Protein AF-A0A357N7A7-F1 (afdb_monomer_lite)

Radius of gyration: 13.44 Å; chains: 1; bounding box: 35×24×34 Å

Sequence (97 aa):
MLGEVYASKKPVGFEQLDVTPIVSRYLPVGLSRAQVLAAFKGIDSAHVVEQASGALIVRDDRGRAMFDPDARSILMTFRFDGAGMLTGVQAIHMKNQ

Secondary structure (DSSP, 8-state):
-HHHHHHSPPP-TT-EEE-HHHHHHHS-TT-BHHHHHHTTTT-TTEEEEEE-SSEEEEEEEE--STT-TT-EEEEEEEEE-TTSBEEEEEEEEEE--

Structure (mmCIF, N/CA/C/O backbone):
data_AF-A0A357N7A7-F1
#
_entry.id   AF-A0A357N7A7-F1
#
loop_
_atom_site.group_PDB
_atom_site.id
_atom_site.type_symbol
_atom_site.label_atom_id
_atom_site.label_alt_id
_atom_site.label_comp_id
_atom_site.label_asym_id
_atom_site.label_entity_id
_atom_site.label_seq_id
_atom_site.pdbx_PDB_ins_code
_atom_site.Cartn_x
_atom_site.Cartn_y
_atom_site.Cartn_z
_atom_site.occupancy
_atom_site.B_iso_or_equiv
_atom_site.auth_seq_id
_atom_site.auth_comp_id
_atom_site.auth_asym_id
_atom_site.auth_atom_id
_atom_site.pdbx_PDB_model_num
ATOM 1 N N . MET A 1 1 ? -1.956 -8.596 -5.042 1.00 92.44 1 MET A N 1
ATOM 2 C CA . MET A 1 1 ? -1.857 -7.121 -4.982 1.00 92.44 1 MET A CA 1
ATOM 3 C C . MET A 1 1 ? -0.602 -6.578 -5.671 1.00 92.44 1 MET A C 1
ATOM 5 O O . MET A 1 1 ? -0.731 -6.145 -6.803 1.00 92.44 1 MET A O 1
ATOM 9 N N . LEU A 1 2 ? 0.599 -6.613 -5.068 1.00 90.69 2 LEU A N 1
ATOM 10 C CA . LEU A 1 2 ? 1.797 -5.953 -5.640 1.00 90.69 2 LEU A CA 1
ATOM 11 C C . LEU A 1 2 ? 2.158 -6.437 -7.052 1.00 90.69 2 LEU A C 1
ATOM 13 O O . LEU A 1 2 ? 2.506 -5.635 -7.912 1.00 90.69 2 LEU A O 1
ATOM 17 N N . GLY A 1 3 ? 1.994 -7.736 -7.326 1.00 88.88 3 GLY A N 1
ATOM 18 C CA . GLY A 1 3 ? 2.176 -8.287 -8.672 1.00 88.88 3 GLY A CA 1
ATOM 19 C C . GLY A 1 3 ? 1.290 -7.629 -9.738 1.00 88.88 3 GLY A C 1
ATOM 20 O O . GLY A 1 3 ? 1.766 -7.387 -10.840 1.00 88.88 3 GLY A O 1
ATOM 21 N N . GLU A 1 4 ? 0.046 -7.272 -9.401 1.00 91.56 4 GLU A N 1
ATOM 22 C CA . GLU A 1 4 ? -0.865 -6.558 -10.308 1.00 91.56 4 GLU A CA 1
ATOM 23 C C . GLU A 1 4 ? -0.417 -5.110 -10.524 1.00 91.56 4 GLU A C 1
ATOM 25 O O . GLU A 1 4 ? -0.420 -4.630 -11.653 1.00 91.56 4 GLU A O 1
ATOM 30 N N . VAL A 1 5 ? 0.045 -4.432 -9.467 1.00 90.44 5 VAL A N 1
ATOM 31 C CA . VAL A 1 5 ? 0.595 -3.072 -9.583 1.00 90.44 5 VAL A CA 1
ATOM 32 C C . VAL A 1 5 ? 1.798 -3.059 -10.530 1.00 90.44 5 VAL A C 1
ATOM 34 O O . VAL A 1 5 ? 1.854 -2.232 -11.436 1.00 90.44 5 VAL A O 1
ATOM 37 N N . TYR A 1 6 ? 2.724 -4.011 -10.399 1.00 89.25 6 TYR A N 1
ATOM 38 C CA . TYR A 1 6 ? 3.876 -4.108 -11.302 1.00 89.25 6 TYR A CA 1
ATOM 39 C C . TYR A 1 6 ? 3.537 -4.580 -12.720 1.00 89.25 6 TYR A C 1
ATOM 41 O O . TYR A 1 6 ? 4.296 -4.287 -13.644 1.00 89.25 6 TYR A O 1
ATOM 49 N N . ALA A 1 7 ? 2.440 -5.319 -12.900 1.00 89.06 7 ALA A N 1
ATOM 50 C CA . ALA A 1 7 ? 1.936 -5.703 -14.218 1.00 89.06 7 ALA A CA 1
ATOM 51 C C . ALA A 1 7 ? 1.150 -4.572 -14.907 1.00 89.06 7 ALA A C 1
ATOM 53 O O . ALA A 1 7 ? 0.889 -4.655 -16.105 1.00 89.06 7 ALA A O 1
ATOM 54 N N . SER A 1 8 ? 0.774 -3.526 -14.162 1.00 88.75 8 SER A N 1
ATOM 55 C CA . SER A 1 8 ? 0.097 -2.340 -14.687 1.00 88.75 8 SER A CA 1
ATOM 56 C C . SER A 1 8 ? 1.055 -1.414 -15.460 1.00 88.75 8 SER A C 1
ATOM 58 O O . SER A 1 8 ? 2.167 -1.801 -15.834 1.00 88.75 8 SER A O 1
ATOM 60 N N . LYS A 1 9 ? 0.625 -0.173 -15.732 1.00 87.94 9 LYS A N 1
ATOM 61 C CA . LYS A 1 9 ? 1.450 0.822 -16.425 1.00 87.94 9 LYS A CA 1
A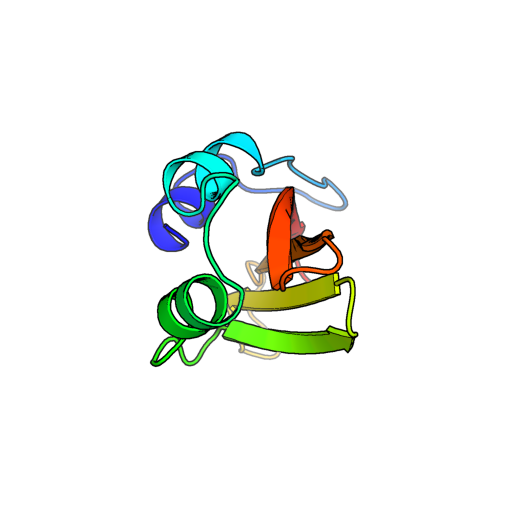TOM 62 C C . LYS A 1 9 ? 2.778 1.017 -15.676 1.00 87.94 9 LYS A C 1
ATOM 64 O O . LYS A 1 9 ? 2.813 1.185 -14.457 1.00 87.94 9 LYS A O 1
ATOM 69 N N . LYS A 1 10 ? 3.878 0.983 -16.431 1.00 87.44 10 LYS A N 1
ATOM 70 C CA . LYS A 1 10 ? 5.233 1.195 -15.915 1.00 87.44 10 LYS A CA 1
ATOM 71 C C . LYS A 1 10 ? 5.547 2.696 -15.907 1.00 87.44 10 LYS A C 1
ATOM 73 O O . LYS A 1 10 ? 5.382 3.317 -16.958 1.00 87.44 10 LYS A O 1
ATOM 78 N N . PRO A 1 11 ? 6.011 3.263 -14.782 1.00 87.19 11 PRO A N 1
ATOM 79 C CA . PRO A 1 11 ? 6.441 4.655 -14.736 1.00 87.19 11 PRO A CA 1
ATOM 80 C C . PRO A 1 11 ? 7.713 4.843 -15.572 1.00 87.19 11 PRO A C 1
ATOM 82 O O . PRO A 1 11 ? 8.613 3.994 -15.547 1.00 87.19 11 PRO A O 1
ATOM 85 N N . VAL A 1 12 ? 7.796 5.954 -16.307 1.00 86.06 12 VAL A N 1
ATOM 86 C CA . VAL A 1 12 ? 8.973 6.344 -17.104 1.00 86.06 12 VAL A CA 1
ATOM 87 C C . VAL A 1 12 ? 9.582 7.658 -16.612 1.00 86.06 12 VAL A C 1
ATOM 89 O O . VAL A 1 12 ? 8.877 8.608 -16.288 1.00 86.06 12 VAL A O 1
ATOM 92 N N . GLY A 1 13 ? 10.916 7.729 -16.567 1.00 85.00 13 GLY A N 1
ATOM 93 C CA . GLY A 1 13 ? 11.630 8.915 -16.083 1.00 85.00 13 GLY A CA 1
ATOM 94 C C . GLY A 1 13 ? 11.250 9.268 -14.640 1.00 85.00 13 GLY A C 1
ATOM 95 O O . GLY A 1 13 ? 11.502 8.478 -13.736 1.00 85.00 13 GLY A O 1
ATOM 96 N N . PHE A 1 14 ? 10.641 10.443 -14.452 1.00 83.00 14 PHE A N 1
ATOM 97 C CA . PHE A 1 14 ? 10.171 10.968 -13.160 1.00 83.00 14 PHE A CA 1
ATOM 98 C C . PHE A 1 14 ? 8.657 10.794 -12.946 1.00 83.00 14 PHE A C 1
ATOM 100 O O . PHE A 1 14 ? 8.081 11.406 -12.047 1.00 83.00 14 PHE A O 1
ATOM 107 N N . GLU A 1 15 ? 7.989 10.008 -13.793 1.00 90.69 15 GLU A N 1
ATOM 108 C CA . GLU A 1 15 ? 6.550 9.786 -13.686 1.00 90.69 15 GLU A CA 1
ATOM 109 C C . GLU A 1 15 ? 6.198 9.088 -12.364 1.00 90.69 15 GLU A C 1
ATOM 111 O O . GLU A 1 15 ? 6.817 8.097 -11.965 1.00 90.69 15 GLU A O 1
ATOM 116 N N . GLN A 1 16 ? 5.161 9.605 -11.709 1.00 92.38 16 GLN A N 1
ATOM 117 C CA . GLN A 1 16 ? 4.521 8.989 -10.558 1.00 92.38 16 GLN A CA 1
ATOM 118 C C . GLN A 1 16 ? 3.130 8.535 -10.976 1.00 92.38 16 GLN A C 1
ATOM 120 O O . GLN A 1 16 ? 2.289 9.350 -11.358 1.00 92.38 16 GLN A O 1
ATOM 125 N N . LEU A 1 17 ? 2.895 7.229 -10.929 1.00 94.69 17 LEU A N 1
ATOM 126 C CA . LEU A 1 17 ? 1.613 6.649 -11.302 1.00 94.69 17 LEU A CA 1
ATOM 127 C C . LEU A 1 17 ? 0.774 6.400 -10.058 1.00 94.69 17 LEU A C 1
ATOM 129 O O . LEU A 1 17 ? 1.198 5.668 -9.163 1.00 94.69 17 LEU A O 1
ATOM 133 N N . ASP A 1 18 ? -0.425 6.979 -10.028 1.00 95.38 18 ASP A N 1
ATOM 134 C CA . ASP A 1 18 ? -1.408 6.658 -9.002 1.00 95.38 18 ASP A CA 1
ATOM 135 C C . ASP A 1 18 ? -1.924 5.229 -9.210 1.00 95.38 18 ASP A C 1
ATOM 137 O O . ASP A 1 18 ? -2.584 4.904 -10.199 1.00 95.38 18 ASP A O 1
ATOM 141 N N . VAL A 1 19 ? -1.595 4.367 -8.255 1.00 95.94 19 VAL A N 1
ATOM 142 C CA . VAL A 1 19 ? -2.005 2.960 -8.211 1.00 95.94 19 VAL A CA 1
ATOM 143 C C . VAL A 1 19 ? -2.899 2.683 -7.003 1.00 95.94 19 VAL A C 1
ATOM 145 O O . VAL A 1 19 ? -3.206 1.526 -6.699 1.00 95.94 19 VAL A O 1
ATOM 148 N N . THR A 1 20 ? -3.383 3.743 -6.346 1.00 96.00 20 THR A N 1
ATOM 149 C CA . THR A 1 20 ? -4.366 3.686 -5.259 1.00 96.00 20 THR A CA 1
ATOM 150 C C . THR A 1 20 ? -5.580 2.832 -5.621 1.00 96.00 20 THR A C 1
ATOM 152 O O . THR A 1 20 ? -5.936 1.991 -4.796 1.00 96.00 20 THR A O 1
ATOM 155 N N . PRO A 1 21 ? -6.178 2.925 -6.833 1.00 95.50 21 PRO A N 1
ATOM 156 C CA . PRO A 1 21 ? -7.330 2.092 -7.194 1.00 95.50 21 PRO A CA 1
ATOM 157 C C . PRO A 1 21 ? -7.034 0.586 -7.203 1.00 95.50 21 PRO A C 1
ATOM 159 O O . PRO A 1 21 ? -7.938 -0.234 -7.052 1.00 95.50 21 PRO A O 1
ATOM 162 N N . ILE A 1 22 ? -5.775 0.185 -7.401 1.00 95.56 22 ILE A N 1
ATOM 163 C CA . ILE A 1 22 ? -5.385 -1.225 -7.323 1.00 95.56 22 ILE A CA 1
ATOM 164 C C . ILE A 1 22 ? -5.263 -1.628 -5.859 1.00 95.56 22 ILE A C 1
ATOM 166 O O . ILE A 1 22 ? -5.888 -2.600 -5.450 1.00 95.56 22 ILE A O 1
ATOM 170 N N . VAL A 1 23 ? -4.512 -0.869 -5.062 1.00 95.31 23 VAL A N 1
ATOM 171 C CA . VAL A 1 23 ? -4.253 -1.199 -3.652 1.00 95.31 23 VAL A CA 1
ATOM 172 C C . VAL A 1 23 ? -5.541 -1.194 -2.826 1.00 95.31 23 VAL A C 1
ATOM 174 O O . VAL A 1 23 ? -5.773 -2.132 -2.068 1.00 95.31 23 VAL A O 1
ATOM 177 N N . SER A 1 24 ? 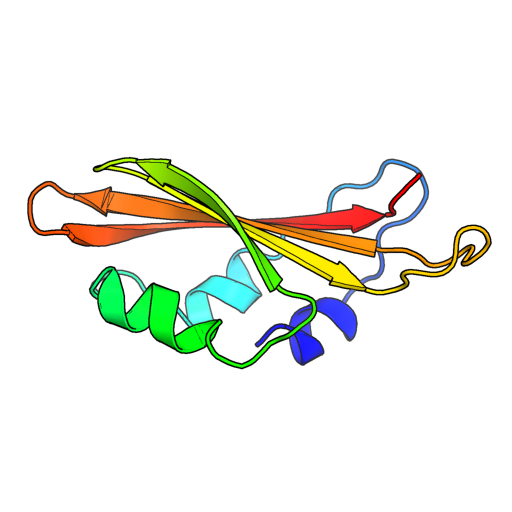-6.424 -0.210 -3.019 1.00 94.81 24 SER A N 1
ATOM 178 C CA . SER A 1 24 ? -7.675 -0.079 -2.257 1.00 94.81 24 SER A CA 1
ATOM 179 C C . SER A 1 24 ? -8.675 -1.216 -2.493 1.00 94.81 24 SER A C 1
ATOM 181 O O . SER A 1 24 ? -9.504 -1.479 -1.627 1.00 94.81 24 SER A O 1
ATOM 183 N N . ARG A 1 25 ? -8.584 -1.939 -3.620 1.00 95.44 25 ARG A N 1
ATOM 184 C CA . ARG A 1 25 ? -9.399 -3.142 -3.878 1.00 95.44 25 ARG A CA 1
ATOM 185 C C . ARG A 1 25 ? -8.986 -4.334 -3.016 1.00 95.44 25 ARG A C 1
ATOM 187 O O . ARG A 1 25 ? -9.833 -5.147 -2.667 1.00 95.44 25 ARG A O 1
ATOM 194 N N . TYR A 1 26 ? -7.701 -4.440 -2.678 1.00 94.81 26 TYR A N 1
ATOM 195 C CA . TYR A 1 26 ? -7.177 -5.507 -1.816 1.00 94.81 26 TYR A CA 1
ATOM 196 C C . TYR A 1 26 ? -7.154 -5.105 -0.341 1.00 94.81 26 TYR A C 1
ATOM 198 O O . TYR A 1 26 ? -7.301 -5.957 0.530 1.00 94.81 26 TYR A O 1
ATOM 206 N N . LEU A 1 27 ? -6.956 -3.815 -0.071 1.00 95.75 27 LEU A N 1
ATOM 207 C CA . LEU A 1 27 ? -6.898 -3.230 1.262 1.00 95.75 27 LEU A CA 1
ATOM 208 C C . LEU A 1 27 ? -7.962 -2.128 1.384 1.00 95.75 27 LEU A C 1
ATOM 210 O O . LEU A 1 27 ? -7.622 -0.942 1.362 1.00 95.75 27 LEU A O 1
ATOM 214 N N . PRO A 1 28 ? -9.253 -2.497 1.456 1.00 95.12 28 PRO A N 1
ATOM 215 C CA . PRO A 1 28 ? -10.334 -1.530 1.574 1.00 95.12 28 PRO A CA 1
ATOM 216 C C . PRO A 1 28 ? -10.338 -0.839 2.940 1.00 95.12 28 PRO A C 1
ATOM 218 O O . PRO A 1 28 ? -9.818 -1.352 3.934 1.00 95.12 28 PRO A O 1
ATOM 221 N N . VAL A 1 29 ? -10.979 0.329 2.993 1.00 94.50 29 VAL A N 1
ATOM 222 C CA . VAL A 1 29 ? -11.254 1.032 4.253 1.00 94.50 29 VAL A CA 1
ATOM 223 C C . VAL A 1 29 ? -12.026 0.135 5.227 1.00 94.50 29 VAL A C 1
ATOM 225 O O . VAL A 1 29 ? -12.799 -0.730 4.819 1.00 94.50 29 VAL A O 1
ATOM 228 N N . GLY A 1 30 ? -11.803 0.337 6.523 1.00 94.75 30 GLY A N 1
ATOM 229 C CA . GLY A 1 30 ? -12.369 -0.491 7.587 1.00 94.75 30 GLY A CA 1
ATOM 230 C C . GLY A 1 30 ? -11.537 -1.726 7.945 1.00 94.75 30 GLY A C 1
ATOM 231 O O . GLY A 1 30 ? -11.911 -2.450 8.861 1.00 94.75 30 GLY A O 1
ATOM 232 N N . LEU A 1 31 ? -10.398 -1.975 7.291 1.00 96.12 31 LEU A N 1
ATOM 233 C CA . LEU A 1 31 ? -9.440 -2.969 7.783 1.00 96.12 31 LEU A CA 1
ATOM 234 C C . LEU A 1 31 ? -8.690 -2.462 9.017 1.00 96.12 31 LEU A C 1
ATOM 236 O O . LEU A 1 31 ? -8.295 -1.301 9.089 1.00 96.12 31 LEU A O 1
ATOM 240 N N . SER A 1 32 ? -8.418 -3.355 9.964 1.00 95.75 32 SER A N 1
ATOM 241 C CA . SER A 1 32 ? -7.533 -3.049 11.089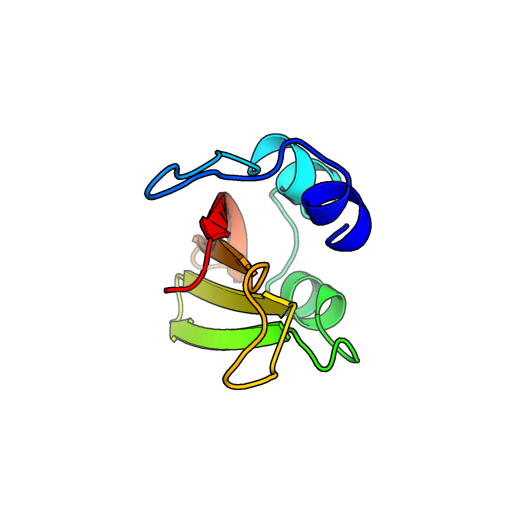 1.00 95.75 32 SER A CA 1
ATOM 242 C C . SER A 1 32 ? -6.076 -2.918 10.638 1.00 95.75 32 SER A C 1
ATOM 244 O O . SER A 1 32 ? -5.627 -3.565 9.685 1.00 95.75 32 SER A O 1
ATOM 246 N N . ARG A 1 33 ? -5.282 -2.153 11.390 1.00 93.56 33 ARG A N 1
ATOM 247 C CA . ARG A 1 33 ? -3.829 -2.052 11.177 1.00 93.56 33 ARG A CA 1
ATOM 248 C C . ARG A 1 33 ? -3.125 -3.411 11.099 1.00 93.56 33 ARG A C 1
ATOM 250 O O . ARG A 1 33 ? -2.236 -3.590 10.271 1.00 93.56 33 ARG A O 1
ATOM 257 N N . ALA A 1 34 ? -3.519 -4.366 11.941 1.00 93.75 34 ALA A N 1
ATOM 258 C CA . ALA A 1 34 ? -2.928 -5.703 11.957 1.00 93.75 34 ALA A CA 1
ATOM 259 C C . ALA A 1 34 ? -3.177 -6.460 10.644 1.00 93.75 34 ALA A C 1
ATOM 261 O O . ALA A 1 34 ? -2.271 -7.121 10.142 1.00 93.75 34 ALA A O 1
ATOM 262 N N . GLN A 1 35 ? -4.369 -6.322 10.058 1.00 94.94 35 GLN A N 1
ATOM 263 C CA . GLN A 1 35 ? -4.692 -6.920 8.759 1.00 94.94 35 GLN A CA 1
ATOM 264 C C . GLN A 1 35 ? -3.895 -6.271 7.625 1.00 94.94 35 GLN A C 1
ATOM 266 O O . GLN A 1 35 ? -3.382 -6.982 6.764 1.00 94.94 35 GLN A O 1
ATOM 271 N N . VAL A 1 36 ? -3.730 -4.943 7.655 1.00 94.31 36 VAL A N 1
ATOM 272 C CA . VAL A 1 36 ? -2.885 -4.233 6.681 1.00 94.31 36 VAL A CA 1
ATOM 273 C C . VAL A 1 36 ? -1.438 -4.719 6.772 1.00 94.31 36 VAL A C 1
ATOM 275 O O . VAL A 1 36 ? -0.850 -5.065 5.755 1.00 94.31 36 VAL A O 1
ATOM 278 N N . LEU A 1 37 ? -0.871 -4.828 7.977 1.00 92.88 37 LEU A N 1
ATOM 279 C CA . LEU A 1 37 ? 0.487 -5.352 8.176 1.00 92.88 37 LEU A CA 1
ATOM 280 C C . LEU A 1 37 ? 0.620 -6.818 7.744 1.00 92.88 37 LEU A C 1
ATOM 282 O O . LEU A 1 37 ? 1.618 -7.194 7.131 1.00 92.88 37 LEU A O 1
ATOM 286 N N . ALA A 1 38 ? -0.386 -7.645 8.031 1.00 93.44 38 ALA A N 1
ATOM 287 C CA . ALA A 1 38 ? -0.395 -9.049 7.636 1.00 93.44 38 ALA A CA 1
ATOM 288 C C . ALA A 1 38 ? -0.331 -9.226 6.112 1.00 93.44 38 ALA A C 1
ATOM 290 O O . ALA A 1 38 ? 0.292 -10.178 5.651 1.00 93.44 38 ALA A O 1
ATOM 291 N N . ALA A 1 39 ? -0.893 -8.294 5.334 1.00 92.31 39 ALA A N 1
ATOM 292 C CA . ALA A 1 39 ? -0.838 -8.329 3.872 1.00 92.31 39 ALA A CA 1
ATOM 293 C C . ALA A 1 39 ? 0.581 -8.173 3.296 1.00 92.31 39 ALA A C 1
ATOM 295 O O . ALA A 1 39 ? 0.818 -8.559 2.153 1.00 92.31 39 ALA A O 1
ATOM 296 N N . PHE A 1 40 ? 1.518 -7.630 4.077 1.00 91.12 40 PHE A N 1
ATOM 297 C CA . PHE A 1 40 ? 2.923 -7.470 3.689 1.00 91.12 40 PHE A CA 1
ATOM 298 C C . PHE A 1 40 ? 3.849 -8.500 4.340 1.00 91.12 40 PHE A C 1
ATOM 300 O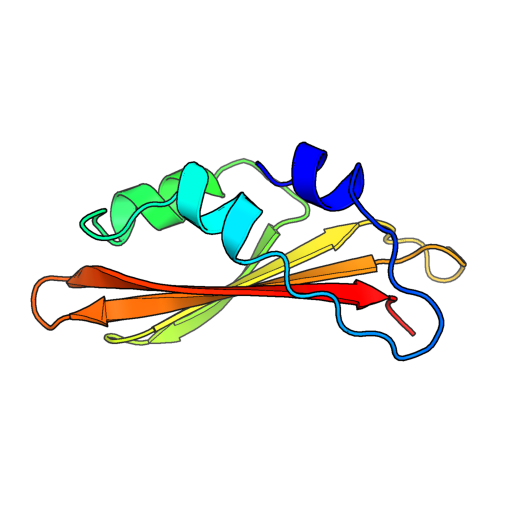 O . PHE A 1 40 ? 5.030 -8.580 4.003 1.00 91.12 40 PHE A O 1
ATOM 307 N N . LYS A 1 41 ? 3.338 -9.311 5.271 1.00 89.19 41 LYS A N 1
ATOM 308 C CA . LYS A 1 41 ? 4.141 -10.318 5.962 1.00 89.19 41 LYS A CA 1
ATOM 309 C C . LYS A 1 41 ? 4.574 -11.407 4.975 1.00 89.19 41 LYS A C 1
ATOM 311 O O . LYS A 1 41 ? 3.735 -12.038 4.342 1.00 89.19 41 LYS A O 1
ATOM 316 N N . GLY A 1 42 ? 5.882 -11.652 4.885 1.00 85.12 42 GLY A N 1
ATOM 317 C CA . GLY A 1 42 ? 6.460 -12.641 3.965 1.00 85.12 42 GLY A CA 1
ATOM 318 C C . GLY A 1 42 ? 6.731 -12.113 2.553 1.00 85.12 42 GLY A C 1
ATOM 319 O O . GLY A 1 42 ? 7.023 -12.904 1.662 1.00 85.12 42 GLY A O 1
ATOM 320 N N . ILE A 1 43 ? 6.630 -10.797 2.339 1.00 88.50 43 ILE A N 1
ATOM 321 C CA . ILE A 1 43 ? 7.067 -10.141 1.105 1.00 88.50 43 ILE A CA 1
ATOM 322 C C . ILE A 1 43 ? 8.433 -9.501 1.364 1.00 88.50 43 ILE A C 1
ATOM 324 O O . ILE A 1 43 ? 8.509 -8.425 1.946 1.00 88.50 43 ILE A O 1
ATOM 328 N N . ASP A 1 44 ? 9.508 -10.147 0.914 1.00 86.81 44 ASP A N 1
ATOM 329 C CA . ASP A 1 44 ? 10.887 -9.718 1.213 1.00 86.81 44 ASP A CA 1
ATOM 330 C C . ASP A 1 44 ? 11.262 -8.350 0.613 1.00 86.81 44 ASP A C 1
ATOM 332 O O . ASP A 1 44 ? 12.159 -7.663 1.105 1.00 86.81 44 ASP A O 1
ATOM 336 N N . SER A 1 45 ? 10.582 -7.942 -0.461 1.00 88.38 45 SER A N 1
ATOM 337 C CA . SER A 1 45 ? 10.761 -6.636 -1.103 1.00 88.38 45 SER A CA 1
ATOM 338 C C . SER A 1 45 ? 10.040 -5.494 -0.381 1.00 88.38 45 SER A C 1
ATOM 340 O O . SER A 1 45 ? 10.393 -4.329 -0.592 1.00 88.38 45 SER A O 1
ATOM 342 N N . ALA A 1 46 ? 9.066 -5.805 0.481 1.00 91.75 46 ALA A N 1
ATOM 343 C CA . ALA A 1 46 ? 8.246 -4.828 1.181 1.00 91.75 46 ALA A CA 1
ATOM 344 C C . ALA A 1 46 ? 8.784 -4.557 2.589 1.00 91.75 46 ALA A C 1
ATOM 346 O O . ALA A 1 46 ? 9.059 -5.468 3.366 1.00 91.75 46 ALA A O 1
ATOM 347 N N . HIS A 1 47 ? 8.893 -3.284 2.947 1.00 91.62 47 HIS A N 1
ATOM 348 C CA . HIS A 1 47 ? 9.360 -2.854 4.257 1.00 91.62 47 HIS A CA 1
ATOM 349 C C . HIS A 1 47 ? 8.573 -1.640 4.749 1.00 91.62 47 HIS A C 1
ATOM 351 O O . HIS A 1 47 ? 8.085 -0.813 3.976 1.00 91.62 47 HIS A O 1
ATOM 357 N N . VAL A 1 48 ? 8.431 -1.547 6.069 1.00 93.75 48 VAL A N 1
ATOM 358 C CA . VAL A 1 48 ? 7.781 -0.409 6.721 1.00 93.75 48 VAL A CA 1
ATOM 359 C C . VAL A 1 48 ? 8.792 0.729 6.808 1.00 93.75 48 VAL A C 1
ATOM 361 O O . VAL A 1 48 ? 9.841 0.577 7.427 1.00 93.75 48 VAL A O 1
ATOM 364 N N . VAL A 1 49 ? 8.473 1.856 6.176 1.00 91.94 49 VAL A N 1
ATOM 365 C CA . VAL A 1 49 ? 9.280 3.084 6.227 1.00 91.94 49 VAL A CA 1
ATOM 366 C C . VAL A 1 49 ? 8.912 3.903 7.459 1.00 91.94 49 VAL A C 1
ATOM 368 O O . VAL A 1 49 ? 9.784 4.439 8.133 1.00 91.94 49 VAL A O 1
ATOM 371 N N . GLU A 1 50 ? 7.618 3.971 7.775 1.00 92.31 50 GLU A N 1
ATOM 372 C CA . GLU A 1 50 ? 7.114 4.724 8.920 1.00 92.31 50 GLU A CA 1
ATOM 373 C C . GLU A 1 50 ? 5.930 4.008 9.570 1.00 92.31 50 GLU A C 1
ATOM 375 O O . GLU A 1 50 ? 5.040 3.488 8.890 1.00 92.31 50 GLU A O 1
ATOM 380 N N . GLN A 1 51 ? 5.900 4.021 10.904 1.00 90.56 51 GLN A N 1
ATOM 381 C CA . GLN A 1 51 ? 4.836 3.428 11.706 1.00 90.56 51 GLN A CA 1
ATOM 382 C C . GLN A 1 51 ? 4.391 4.386 1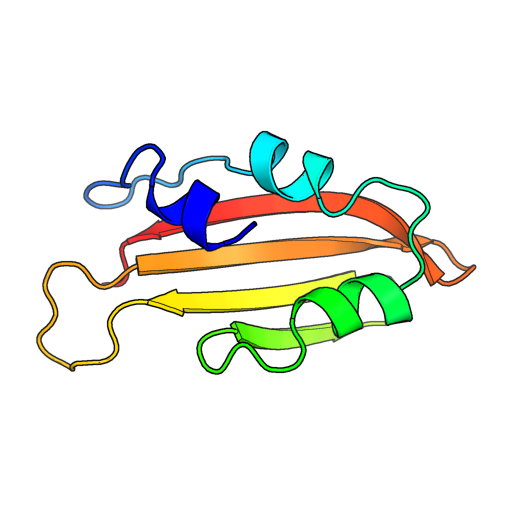2.826 1.00 90.56 51 GLN A C 1
ATOM 384 O O . GLN A 1 51 ? 4.804 4.252 13.973 1.00 90.56 51 GLN A O 1
ATOM 389 N N . ALA A 1 52 ? 3.515 5.338 12.499 1.00 89.19 52 ALA A N 1
ATOM 390 C CA . ALA A 1 52 ? 2.913 6.285 13.446 1.00 89.19 52 ALA A CA 1
ATOM 391 C C . ALA A 1 52 ? 1.499 5.846 13.876 1.00 89.19 52 ALA A C 1
ATOM 393 O O . ALA A 1 52 ? 0.895 4.978 13.248 1.00 89.19 52 ALA A O 1
ATOM 394 N N . SER A 1 53 ? 0.917 6.424 14.932 1.00 83.50 53 SER A N 1
ATOM 395 C CA . SER A 1 53 ? -0.430 6.041 15.404 1.00 83.50 53 SER A CA 1
ATOM 396 C C . SER A 1 53 ? -1.510 6.205 14.324 1.00 83.50 53 SER A C 1
ATOM 398 O O . SER A 1 53 ? -2.289 5.280 14.115 1.00 83.50 53 SER A O 1
ATOM 400 N N . GLY A 1 54 ? -1.490 7.318 13.583 1.00 91.75 54 GLY A N 1
ATOM 401 C CA . GLY A 1 54 ? -2.446 7.619 12.509 1.00 91.75 54 GLY A CA 1
ATOM 402 C C . GLY A 1 54 ? -2.003 7.233 11.094 1.00 91.75 54 GLY A C 1
ATOM 403 O O . GLY A 1 54 ? -2.781 7.402 10.155 1.00 91.75 54 GLY A O 1
ATOM 404 N N . ALA A 1 55 ? -0.777 6.730 10.909 1.00 94.25 55 ALA A N 1
ATOM 405 C CA . ALA A 1 55 ? -0.241 6.422 9.584 1.00 94.25 55 ALA A CA 1
ATOM 406 C C . ALA A 1 55 ? 0.681 5.193 9.569 1.00 94.25 55 ALA A C 1
ATOM 408 O O . ALA A 1 55 ? 1.430 4.924 10.509 1.00 94.25 55 ALA A O 1
ATOM 409 N N . LEU A 1 56 ? 0.645 4.447 8.469 1.00 95.62 56 LEU A N 1
ATOM 410 C CA . LEU A 1 56 ? 1.616 3.409 8.136 1.00 95.62 56 LEU A CA 1
ATOM 411 C C . LEU A 1 56 ? 2.095 3.663 6.711 1.00 95.62 56 LEU A C 1
ATOM 413 O O . LEU A 1 56 ? 1.279 3.726 5.793 1.00 95.62 56 LEU A O 1
ATOM 417 N N . ILE A 1 57 ? 3.405 3.778 6.533 1.00 95.88 57 ILE A N 1
ATOM 418 C CA . ILE A 1 57 ? 4.024 3.918 5.219 1.00 95.88 57 ILE A CA 1
ATOM 419 C C . ILE A 1 57 ? 4.795 2.638 4.931 1.00 95.88 57 ILE A C 1
ATOM 421 O O . ILE A 1 57 ? 5.703 2.263 5.675 1.00 95.88 57 ILE A O 1
ATOM 425 N N . VAL A 1 58 ? 4.421 1.964 3.850 1.00 95.19 58 VAL A N 1
ATOM 426 C CA . VAL A 1 58 ? 5.071 0.748 3.361 1.00 95.19 58 VAL A CA 1
ATOM 427 C C . VAL A 1 58 ? 5.666 1.045 1.998 1.00 95.19 58 VAL A C 1
ATOM 429 O O . VAL A 1 58 ? 4.993 1.593 1.124 1.00 95.19 58 VAL A O 1
ATOM 432 N N . ARG A 1 59 ? 6.921 0.661 1.803 1.00 94.06 59 ARG A N 1
ATOM 433 C CA . ARG A 1 59 ? 7.597 0.728 0.515 1.00 94.06 59 ARG A CA 1
ATOM 434 C C . ARG A 1 59 ? 7.928 -0.679 0.059 1.00 94.06 59 ARG A C 1
ATOM 436 O O . ARG A 1 59 ? 8.463 -1.474 0.824 1.00 94.06 59 ARG A O 1
ATOM 443 N N . ASP A 1 60 ? 7.602 -0.979 -1.185 1.00 92.81 60 ASP A N 1
ATOM 444 C CA . ASP A 1 60 ? 8.043 -2.194 -1.854 1.00 92.81 60 ASP A CA 1
ATOM 445 C C . ASP A 1 60 ? 9.032 -1.829 -2.956 1.00 92.81 60 ASP A C 1
ATOM 447 O O . ASP A 1 60 ? 8.735 -0.952 -3.766 1.00 92.81 60 ASP A O 1
ATOM 451 N N . ASP A 1 61 ? 10.197 -2.476 -2.966 1.00 88.75 61 ASP A N 1
ATOM 452 C CA . ASP A 1 61 ? 11.243 -2.247 -3.964 1.00 88.75 61 ASP A CA 1
ATOM 453 C C . ASP A 1 61 ? 11.455 -3.487 -4.825 1.00 88.75 61 ASP A C 1
ATOM 455 O O . ASP A 1 61 ? 11.828 -4.553 -4.329 1.00 88.75 61 ASP A O 1
ATOM 459 N N . ARG A 1 62 ? 11.324 -3.331 -6.141 1.00 84.94 62 ARG A N 1
ATOM 460 C CA . ARG A 1 62 ? 11.599 -4.387 -7.113 1.00 84.94 62 ARG A CA 1
ATOM 461 C C . ARG A 1 62 ? 12.755 -3.984 -8.021 1.00 84.94 62 ARG A C 1
ATOM 463 O O . ARG A 1 62 ? 12.737 -2.911 -8.613 1.00 84.94 62 ARG A O 1
ATOM 470 N N . GLY A 1 63 ? 13.737 -4.878 -8.141 1.00 69.88 63 GLY A N 1
ATOM 471 C CA . GLY A 1 63 ? 15.020 -4.596 -8.794 1.00 69.88 63 GLY A CA 1
ATOM 472 C C . GLY A 1 63 ? 16.013 -4.027 -7.781 1.00 69.88 63 GLY A C 1
ATOM 473 O O . GLY A 1 63 ? 16.004 -2.837 -7.486 1.00 69.88 63 GLY A O 1
ATOM 474 N N . ARG A 1 64 ? 16.832 -4.906 -7.186 1.00 58.94 64 ARG A N 1
ATOM 475 C CA . ARG A 1 64 ? 17.846 -4.586 -6.156 1.00 58.94 64 ARG A CA 1
ATOM 476 C C . ARG A 1 64 ? 19.277 -4.872 -6.625 1.00 58.94 64 ARG A C 1
ATOM 478 O O . ARG A 1 64 ? 20.148 -5.174 -5.816 1.00 58.94 64 ARG A O 1
ATOM 485 N N . ALA A 1 65 ? 19.544 -4.788 -7.924 1.00 54.12 65 ALA A N 1
ATOM 486 C CA . ALA A 1 65 ? 20.922 -4.716 -8.389 1.00 54.12 65 ALA A CA 1
ATOM 487 C C . ALA A 1 65 ? 21.281 -3.242 -8.577 1.00 54.12 65 ALA A C 1
ATOM 489 O O . ALA A 1 65 ? 20.520 -2.504 -9.192 1.00 54.12 65 ALA A O 1
ATOM 490 N N . MET A 1 66 ? 22.463 -2.838 -8.111 1.00 53.06 66 MET A N 1
ATOM 491 C CA . MET A 1 66 ? 23.077 -1.508 -8.295 1.00 53.06 66 MET A CA 1
ATOM 492 C C . MET A 1 66 ? 23.165 -1.052 -9.775 1.00 53.06 66 MET A C 1
ATOM 494 O O . MET A 1 66 ? 23.606 0.054 -10.059 1.00 53.06 66 MET A O 1
ATOM 498 N N . PHE A 1 67 ? 22.742 -1.911 -10.711 1.00 58.16 67 PHE A N 1
ATOM 499 C CA . PHE A 1 67 ? 22.771 -1.750 -12.160 1.00 58.16 67 PHE A CA 1
ATOM 500 C C . PHE A 1 67 ? 21.456 -2.160 -12.844 1.00 58.16 67 PHE A C 1
ATOM 502 O O . PHE A 1 67 ? 21.458 -2.365 -14.054 1.00 58.16 67 PHE A O 1
ATOM 509 N N . ASP A 1 68 ? 20.350 -2.341 -12.112 1.00 66.62 68 ASP A N 1
ATOM 510 C CA . ASP A 1 68 ? 19.062 -2.653 -12.741 1.00 66.62 68 ASP A CA 1
ATOM 511 C C . ASP A 1 68 ? 18.464 -1.369 -13.353 1.00 66.62 68 ASP A C 1
ATOM 513 O O . ASP A 1 68 ? 18.000 -0.501 -12.607 1.00 66.62 68 ASP A O 1
ATOM 517 N N . PRO A 1 69 ? 18.442 -1.218 -14.696 1.00 66.50 69 PRO A N 1
ATOM 518 C CA . PRO A 1 69 ? 17.895 -0.024 -15.346 1.00 66.50 69 PRO A CA 1
ATOM 519 C C . PRO A 1 69 ? 16.377 0.109 -15.154 1.00 66.50 69 PRO A C 1
ATOM 521 O O . PRO A 1 69 ? 15.792 1.133 -15.525 1.00 66.50 69 PRO A O 1
ATOM 524 N N . ASP A 1 70 ? 15.746 -0.926 -14.600 1.00 72.00 70 ASP A N 1
ATOM 525 C CA . ASP A 1 70 ? 14.316 -1.118 -14.442 1.00 72.00 70 ASP A CA 1
ATOM 526 C C . ASP A 1 70 ? 13.888 -1.207 -12.967 1.00 72.00 70 ASP A C 1
ATOM 528 O O . ASP A 1 70 ? 12.740 -1.573 -12.689 1.00 72.00 70 ASP A O 1
ATOM 532 N N . ALA A 1 71 ? 14.771 -0.819 -12.036 1.00 82.88 71 ALA A N 1
ATOM 533 C CA . ALA A 1 71 ? 14.451 -0.708 -10.619 1.00 82.88 71 ALA A CA 1
ATOM 534 C C . ALA A 1 71 ? 13.240 0.217 -10.406 1.00 82.88 71 ALA A C 1
ATOM 536 O O . ALA A 1 71 ? 13.164 1.331 -10.936 1.00 82.88 71 ALA A O 1
ATOM 537 N N . ARG A 1 72 ? 12.255 -0.256 -9.644 1.00 87.81 72 ARG A N 1
ATOM 538 C CA . ARG A 1 72 ? 10.980 0.426 -9.389 1.00 87.81 72 ARG A CA 1
ATOM 539 C C . ARG A 1 72 ? 10.579 0.242 -7.937 1.00 87.81 72 ARG A C 1
ATOM 541 O O . ARG A 1 72 ? 10.894 -0.777 -7.324 1.00 87.81 72 ARG A O 1
ATOM 548 N N . SER A 1 73 ? 9.823 1.201 -7.428 1.00 91.12 73 SER A N 1
ATOM 549 C CA . SER A 1 73 ? 9.246 1.121 -6.094 1.00 91.12 73 SER A CA 1
ATOM 550 C C . SER A 1 73 ? 7.778 1.490 -6.099 1.00 91.12 73 SER A C 1
ATOM 552 O O . SER A 1 73 ? 7.313 2.310 -6.895 1.00 91.12 73 SER A O 1
ATOM 554 N N . ILE A 1 74 ? 7.051 0.906 -5.158 1.00 93.81 74 ILE A N 1
ATOM 555 C CA . ILE A 1 74 ? 5.686 1.291 -4.832 1.00 93.81 74 ILE A CA 1
ATOM 556 C C . ILE A 1 74 ? 5.703 1.851 -3.415 1.00 93.81 74 ILE A C 1
ATOM 558 O O . ILE A 1 74 ? 6.045 1.144 -2.468 1.00 93.81 74 ILE A O 1
ATOM 562 N N . LEU A 1 75 ? 5.323 3.117 -3.269 1.00 94.88 75 LEU A N 1
ATOM 563 C CA . LEU A 1 75 ? 5.128 3.754 -1.973 1.00 94.88 75 LEU A CA 1
ATOM 564 C C . LEU A 1 75 ? 3.640 3.731 -1.634 1.00 94.88 75 LEU A C 1
ATOM 566 O O . LEU A 1 75 ? 2.827 4.258 -2.390 1.00 94.88 75 LEU A O 1
ATOM 570 N N . MET A 1 76 ? 3.287 3.119 -0.509 1.00 97.12 76 MET A N 1
ATOM 571 C CA . MET A 1 76 ? 1.915 2.996 -0.029 1.00 97.12 76 MET A CA 1
ATOM 572 C C . MET A 1 76 ? 1.781 3.676 1.327 1.00 97.12 76 MET A C 1
ATOM 574 O O . MET A 1 76 ? 2.478 3.328 2.278 1.00 97.12 76 MET A O 1
ATOM 578 N N . THR A 1 77 ? 0.840 4.603 1.419 1.00 97.31 77 THR A N 1
ATOM 579 C CA . THR A 1 77 ? 0.488 5.321 2.638 1.00 97.31 77 THR A CA 1
ATOM 580 C C . THR A 1 77 ? -0.914 4.916 3.066 1.00 97.31 77 THR A C 1
ATOM 582 O O . THR A 1 77 ? -1.892 5.096 2.338 1.00 97.31 77 THR A O 1
ATOM 585 N N . PHE A 1 78 ? -1.011 4.398 4.281 1.00 97.31 78 PHE A N 1
ATOM 586 C CA . PHE A 1 78 ? -2.246 3.978 4.923 1.00 97.31 78 PHE A CA 1
ATOM 587 C C . PHE A 1 78 ? -2.539 4.920 6.086 1.00 97.31 78 PHE A C 1
ATOM 589 O O . PHE A 1 78 ? -1.677 5.135 6.936 1.00 97.31 78 PHE A O 1
ATOM 596 N N . ARG A 1 79 ? -3.747 5.481 6.131 1.00 97.19 79 ARG A N 1
ATOM 597 C CA . ARG A 1 79 ? -4.214 6.367 7.206 1.00 97.19 79 ARG A CA 1
ATOM 598 C C . ARG A 1 79 ? -5.201 5.627 8.094 1.00 97.19 79 ARG A C 1
ATOM 600 O O . ARG A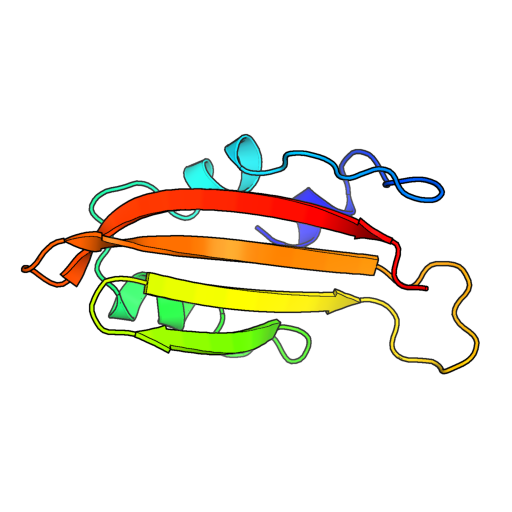 1 79 ? -6.085 4.951 7.573 1.00 97.19 79 ARG A O 1
ATOM 607 N N . PHE A 1 80 ? -5.062 5.774 9.406 1.00 96.69 80 PHE A N 1
ATOM 608 C CA . PHE A 1 80 ? -5.905 5.107 10.399 1.00 96.69 80 PHE A CA 1
ATOM 609 C C . PHE A 1 80 ? -6.626 6.123 11.285 1.00 96.69 80 PHE A C 1
ATOM 611 O O . PHE A 1 80 ? -6.120 7.220 11.517 1.00 96.69 80 PHE A O 1
ATOM 618 N N . ASP A 1 81 ? -7.809 5.761 11.773 1.00 94.88 81 ASP A N 1
ATOM 619 C CA . ASP A 1 81 ? -8.517 6.515 12.809 1.00 94.88 81 ASP A CA 1
ATOM 620 C C . ASP A 1 81 ? -8.020 6.177 14.228 1.00 94.88 81 ASP A C 1
ATOM 622 O O . ASP A 1 81 ? -7.120 5.358 14.430 1.00 94.88 81 ASP A O 1
ATOM 626 N N . GLY A 1 82 ? -8.630 6.810 15.236 1.00 92.75 82 GLY A N 1
ATOM 627 C CA . GLY A 1 82 ? -8.326 6.564 16.648 1.00 92.75 82 GLY A CA 1
ATOM 628 C C . GLY A 1 82 ? -8.666 5.151 17.142 1.00 92.75 82 GLY A C 1
ATOM 629 O O . GLY A 1 82 ? -8.176 4.758 18.197 1.00 92.75 82 GLY A O 1
ATOM 630 N N . ALA A 1 83 ? -9.457 4.379 16.390 1.00 92.81 83 ALA A N 1
ATOM 631 C CA . ALA A 1 83 ? -9.734 2.969 16.662 1.00 92.81 83 ALA A CA 1
ATOM 632 C C . ALA A 1 83 ? -8.731 2.027 15.963 1.00 92.81 83 ALA A C 1
ATOM 634 O O . ALA A 1 83 ? -8.804 0.810 16.131 1.00 92.81 83 ALA A O 1
ATOM 635 N N . GLY A 1 84 ? -7.777 2.567 15.194 1.00 93.06 84 GLY A N 1
ATOM 636 C CA . GLY A 1 84 ? -6.801 1.786 14.436 1.00 93.06 84 GLY A CA 1
ATOM 637 C C . GLY A 1 84 ? -7.373 1.164 13.160 1.00 93.06 84 GLY A C 1
ATOM 638 O O . GLY A 1 84 ? -6.805 0.191 12.647 1.00 93.06 84 GLY A O 1
ATOM 639 N N . MET A 1 85 ? -8.479 1.711 12.653 1.00 96.38 85 MET A N 1
ATOM 640 C CA . MET A 1 85 ? -9.157 1.265 11.440 1.00 96.38 85 MET A CA 1
ATOM 641 C C . MET A 1 85 ? -8.727 2.113 10.249 1.00 96.38 85 MET A C 1
ATOM 643 O O . MET A 1 85 ? -8.557 3.326 10.353 1.00 96.38 85 MET A O 1
ATOM 647 N N . LEU A 1 86 ? -8.528 1.469 9.103 1.00 96.94 86 LEU A N 1
ATOM 648 C CA . LEU A 1 86 ? -8.059 2.104 7.881 1.00 96.94 86 LEU A CA 1
ATOM 649 C C . LEU A 1 86 ? -9.127 3.056 7.332 1.00 96.94 86 LEU A C 1
ATOM 651 O O . LEU A 1 86 ? -10.217 2.625 6.965 1.00 96.94 86 LEU A O 1
ATOM 655 N N . THR A 1 87 ? -8.798 4.337 7.220 1.00 97.06 87 THR A N 1
ATOM 656 C CA . THR A 1 87 ? -9.686 5.383 6.691 1.00 97.06 87 THR A CA 1
ATOM 657 C C . THR A 1 87 ? -9.277 5.869 5.310 1.00 97.06 87 THR A C 1
ATOM 659 O O . THR A 1 87 ? -10.091 6.442 4.590 1.00 97.06 87 THR A O 1
ATOM 662 N N . GLY A 1 88 ? -8.027 5.635 4.908 1.00 95.94 88 GLY A N 1
ATOM 663 C CA . GLY A 1 88 ? -7.542 6.066 3.607 1.00 95.94 88 GLY A CA 1
ATOM 664 C C . GLY A 1 88 ? -6.330 5.286 3.137 1.00 95.94 88 GLY A C 1
ATOM 665 O O . GLY A 1 88 ? -5.472 4.897 3.927 1.00 95.94 88 GLY A O 1
ATOM 666 N N . VAL A 1 89 ? -6.255 5.116 1.823 1.00 97.06 89 VAL A N 1
ATOM 667 C CA . VAL A 1 89 ? -5.128 4.506 1.120 1.00 97.06 89 VAL A CA 1
ATOM 668 C C . VAL A 1 89 ? -4.661 5.487 0.061 1.00 97.06 89 VAL A C 1
ATOM 670 O O . VAL A 1 89 ? -5.482 6.105 -0.612 1.00 97.06 89 VAL A O 1
ATOM 673 N N . GLN A 1 90 ? -3.352 5.622 -0.082 1.00 97.19 90 GLN A N 1
ATOM 674 C CA . GLN A 1 90 ? -2.713 6.277 -1.211 1.00 97.19 90 GLN A CA 1
ATOM 675 C C . GLN A 1 90 ? -1.536 5.413 -1.644 1.00 97.19 90 GLN A C 1
ATOM 677 O O . GLN A 1 90 ? -0.785 4.937 -0.797 1.00 97.19 90 GLN A O 1
ATOM 682 N N . ALA A 1 91 ? -1.376 5.186 -2.941 1.00 96.62 91 ALA A N 1
ATOM 683 C CA . ALA A 1 91 ? -0.281 4.381 -3.455 1.00 96.62 91 ALA A CA 1
ATOM 684 C C . ALA A 1 91 ? 0.273 4.949 -4.759 1.00 96.62 91 ALA A C 1
ATOM 686 O O . ALA A 1 91 ? -0.481 5.272 -5.676 1.00 96.62 91 ALA A O 1
ATOM 687 N N . ILE A 1 92 ? 1.599 5.036 -4.842 1.00 95.69 92 ILE A N 1
ATOM 688 C CA . ILE A 1 92 ? 2.320 5.609 -5.977 1.00 95.69 92 ILE A CA 1
ATOM 689 C C . ILE A 1 92 ? 3.352 4.602 -6.472 1.00 95.69 92 ILE A C 1
ATOM 691 O O . ILE A 1 92 ? 4.186 4.135 -5.699 1.00 95.69 92 ILE A O 1
ATOM 695 N N . HIS A 1 93 ? 3.315 4.297 -7.767 1.00 94.00 93 HIS A N 1
ATOM 696 C CA . HIS A 1 93 ? 4.329 3.502 -8.453 1.00 94.00 93 HIS A CA 1
ATOM 697 C C . HIS A 1 93 ? 5.307 4.440 -9.167 1.00 94.00 93 HIS A C 1
ATOM 699 O O . HIS A 1 93 ? 4.900 5.286 -9.965 1.00 94.00 93 HIS A O 1
ATOM 705 N N . MET A 1 94 ? 6.594 4.296 -8.866 1.00 92.38 94 MET A N 1
ATOM 706 C CA . MET A 1 94 ? 7.667 5.161 -9.353 1.00 92.38 94 MET A CA 1
ATOM 707 C C . MET A 1 94 ? 8.883 4.345 -9.792 1.00 92.38 94 MET A C 1
ATOM 709 O O . MET A 1 94 ? 9.100 3.220 -9.339 1.00 92.38 94 MET A O 1
ATOM 713 N N . LYS A 1 95 ? 9.680 4.914 -10.696 1.00 87.94 95 LYS A N 1
ATOM 714 C CA . LYS A 1 95 ? 10.975 4.354 -11.083 1.00 87.94 95 LYS A CA 1
ATOM 715 C C . LYS A 1 95 ? 12.039 4.771 -10.058 1.00 87.94 95 LYS A C 1
ATOM 717 O O . LYS A 1 95 ? 12.057 5.927 -9.645 1.00 87.94 95 LYS A O 1
ATOM 722 N N . ASN A 1 96 ? 12.907 3.842 -9.664 1.00 76.62 96 ASN A N 1
ATOM 723 C CA . ASN A 1 96 ? 14.071 4.145 -8.833 1.00 76.62 96 ASN A CA 1
ATOM 724 C C . ASN A 1 96 ? 15.176 4.751 -9.698 1.00 76.62 96 ASN A C 1
ATOM 726 O O . ASN A 1 96 ? 15.363 4.339 -10.845 1.00 76.62 96 ASN A O 1
ATOM 730 N N . GLN A 1 97 ? 15.862 5.749 -9.149 1.00 64.44 97 GLN A N 1
ATOM 731 C CA . GLN A 1 97 ? 17.015 6.392 -9.777 1.00 64.44 97 GLN A CA 1
ATOM 732 C C . GLN A 1 97 ? 18.315 5.813 -9.243 1.00 64.44 97 GLN A C 1
ATOM 734 O O . GLN A 1 97 ? 18.346 5.494 -8.032 1.00 64.44 97 GLN A O 1
#

pLDDT: mean 89.54, std 9.64, range [53.06, 97.31]

Foldseek 3Di:
DVVVVVVDDADDDFDKDWPQVVVCVVVPWFDAPVVVVVVCPPPPQKDWPDDDQFKTWIKGWDDPDPPDQAIKMKIKMFGADPVRTTDDITIIIGHDD